Protein AF-A0A4Q7VXW1-F1 (afdb_monomer)

Mean predicted aligned error: 15.98 Å

Sequence (84 aa):
MTRISVDVNDEWLEAARAELGTDSKVETINEALREFADRRRAKDLIATLDEVQLDFSEASDQWRYGGGRDLSQLEKDAREVRSA

Secondary structure (DSSP, 8-state):
---------HHHHHHHHHHHT-SSHHHHHHHHHHHHHHHHHHHHHHHHHHHS---TTTHHHHSSS-SS---HHHHHHHHHHTT-

Organism: NCBI:txid3075929

InterPro domains:
  IPR019239 Bacterial antitoxin of type II TA system, VapB [PF09957] (3-45)

Nearest PDB structures (foldseek):
  7vp2-assembly1_B  TM=5.821E-01  e=5.900E+00  Arabidopsis thaliana
  5zkt-assembly1_A  TM=5.831E-01  e=5.073E+00  Oryza sativa Japonica Group
  7vp4-assembly2_E  TM=6.702E-01  e=9.279E+00  Arabidopsis thaliana
  8hrb-assembly1_E  TM=4.063E-01  e=8.604E+00  Escherichia coli

Foldseek 3Di:
DDDDDDDDDVVVLVVLCVVVVDDDSVVSVVVVVVVVVVVVVVVVVVVVVVVDPPPCVCVVVCPPDDNPDDCVVVVVVVVVVVVD

Solvent-accessible surface area (backbone atoms only — not comparable to full-atom values): 5265 Å² total; per-residue (Å²): 137,84,91,77,93,74,93,73,64,64,71,61,50,51,52,46,20,67,74,68,70,44,94,43,75,68,55,33,51,54,50,53,52,48,52,51,52,50,54,49,52,51,50,54,50,51,52,52,55,68,70,48,78,76,74,57,82,64,48,63,67,50,70,52,87,60,64,90,55,84,55,67,61,60,57,51,52,56,52,53,64,75,74,109

Structure (mmCIF, N/CA/C/O backbone):
data_AF-A0A4Q7VXW1-F1
#
_entry.id   AF-A0A4Q7VXW1-F1
#
loop_
_atom_site.group_PDB
_atom_site.id
_atom_site.type_symbol
_atom_site.label_atom_id
_atom_site.label_alt_id
_atom_site.label_comp_id
_atom_site.label_asym_id
_atom_site.label_entity_id
_atom_site.label_seq_id
_atom_site.pdbx_PDB_ins_code
_atom_site.Cartn_x
_atom_site.Cartn_y
_atom_site.Cartn_z
_atom_site.occupancy
_atom_site.B_iso_or_equiv
_atom_site.auth_seq_id
_atom_site.auth_comp_id
_atom_site.auth_asym_id
_atom_site.auth_atom_id
_atom_site.pdbx_PDB_model_num
ATOM 1 N N . MET A 1 1 ? 9.153 10.953 12.080 1.00 59.56 1 MET A N 1
ATOM 2 C CA . MET A 1 1 ? 7.719 10.629 12.216 1.00 59.56 1 MET A CA 1
ATOM 3 C C . MET A 1 1 ? 7.000 11.917 12.576 1.00 59.56 1 MET A C 1
ATOM 5 O O . MET A 1 1 ? 7.280 12.478 13.628 1.00 59.56 1 MET A O 1
ATOM 9 N N . THR A 1 2 ? 6.188 12.446 11.666 1.00 70.19 2 THR A N 1
ATOM 10 C CA . THR A 1 2 ? 5.483 13.724 11.849 1.00 70.19 2 THR A CA 1
ATOM 11 C C . THR A 1 2 ? 4.082 13.418 12.363 1.00 70.19 2 THR A C 1
ATOM 13 O O . THR A 1 2 ? 3.413 12.551 11.808 1.00 70.19 2 THR A O 1
ATOM 16 N N . ARG A 1 3 ? 3.648 14.069 13.446 1.00 76.56 3 ARG A N 1
ATOM 17 C CA . ARG A 1 3 ? 2.326 13.826 14.037 1.00 76.56 3 ARG A CA 1
ATOM 18 C C . ARG A 1 3 ? 1.327 14.813 13.448 1.00 76.56 3 ARG A C 1
ATOM 20 O O . ARG A 1 3 ? 1.528 16.018 13.557 1.00 76.56 3 ARG A O 1
ATOM 27 N N . ILE A 1 4 ? 0.282 14.291 12.819 1.00 82.06 4 ILE A N 1
ATOM 28 C CA . ILE A 1 4 ? -0.744 15.073 12.128 1.00 82.06 4 ILE A CA 1
ATOM 29 C C . ILE A 1 4 ? -2.099 14.482 12.521 1.00 82.06 4 ILE A C 1
ATOM 31 O O . ILE A 1 4 ? -2.228 13.260 12.600 1.00 82.06 4 ILE A O 1
ATOM 35 N N . SER A 1 5 ? -3.085 15.333 12.798 1.00 81.00 5 SER A N 1
ATOM 36 C CA . SER A 1 5 ? -4.471 14.901 12.997 1.00 81.00 5 SER A CA 1
ATOM 37 C C . SER A 1 5 ? -5.163 14.864 11.639 1.00 81.00 5 SER A C 1
ATOM 39 O O . SER A 1 5 ? -5.185 15.876 10.942 1.00 81.00 5 SER A O 1
ATOM 41 N N . VAL A 1 6 ? -5.681 13.700 11.256 1.00 81.06 6 VAL A N 1
ATOM 42 C CA . VAL A 1 6 ? -6.365 13.474 9.979 1.00 81.06 6 VAL A CA 1
ATOM 43 C C . VAL A 1 6 ? -7.663 12.742 10.279 1.00 81.06 6 VAL A C 1
ATOM 45 O O . VAL A 1 6 ? -7.643 11.740 10.994 1.00 81.06 6 VAL A O 1
ATOM 48 N N . ASP A 1 7 ? -8.772 13.243 9.743 1.00 85.75 7 ASP A N 1
ATOM 49 C CA . ASP A 1 7 ? -10.050 12.542 9.794 1.00 85.75 7 ASP A CA 1
ATOM 50 C C . ASP A 1 7 ? -10.050 11.402 8.776 1.00 85.75 7 ASP A C 1
ATOM 52 O O . ASP A 1 7 ? -9.731 11.590 7.600 1.00 85.75 7 ASP A O 1
ATOM 56 N N . VAL A 1 8 ? -10.397 10.205 9.241 1.00 81.75 8 VAL A N 1
ATOM 57 C CA . VAL A 1 8 ? -10.427 8.986 8.432 1.00 81.75 8 VAL A CA 1
ATOM 58 C C . VAL A 1 8 ? -11.781 8.324 8.626 1.00 81.75 8 VAL A C 1
ATOM 60 O O . VAL A 1 8 ? -12.298 8.270 9.740 1.00 81.75 8 VAL A O 1
ATOM 63 N N . ASN A 1 9 ? -12.363 7.824 7.540 1.00 89.56 9 ASN A N 1
ATOM 64 C CA . ASN A 1 9 ? -13.574 7.023 7.619 1.00 89.56 9 ASN A CA 1
ATOM 65 C C . ASN A 1 9 ? -13.241 5.661 8.256 1.00 89.56 9 ASN A C 1
ATOM 67 O O . ASN A 1 9 ? -12.405 4.922 7.733 1.00 89.56 9 ASN A O 1
ATOM 71 N N . ASP A 1 10 ? -13.891 5.340 9.377 1.00 88.00 10 ASP A N 1
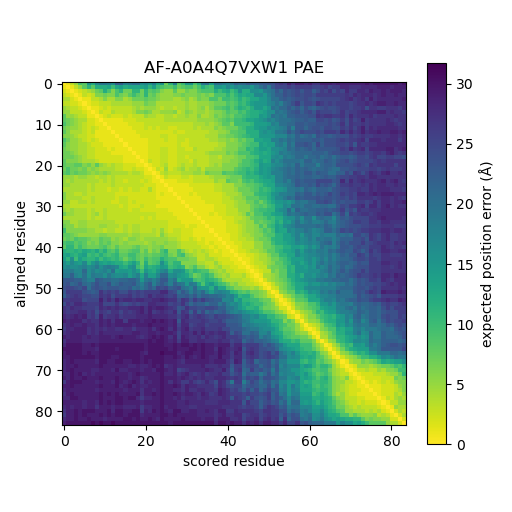ATOM 72 C CA . ASP A 1 10 ? -13.623 4.107 10.124 1.00 88.00 10 ASP A CA 1
ATOM 73 C C . ASP A 1 10 ? -1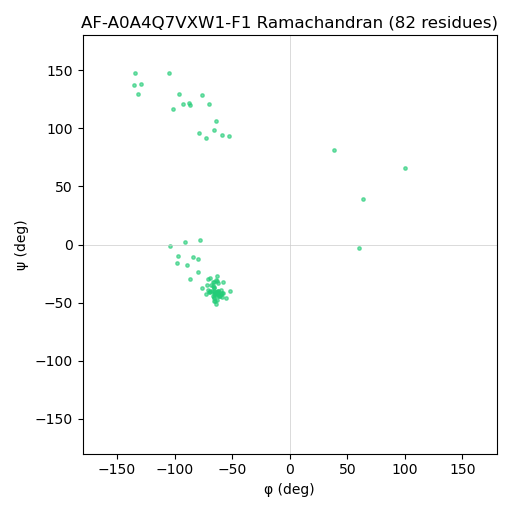4.015 2.841 9.338 1.00 88.00 10 ASP A C 1
ATOM 75 O O . ASP A 1 10 ? -13.327 1.832 9.449 1.00 88.00 10 ASP A O 1
ATOM 79 N N . GLU A 1 11 ? -15.046 2.878 8.488 1.00 90.62 11 GLU A N 1
ATOM 80 C CA . GLU A 1 11 ? -15.435 1.721 7.664 1.00 90.62 11 GLU A CA 1
ATOM 81 C C . GLU A 1 11 ? -14.345 1.377 6.643 1.00 90.62 11 GLU A C 1
ATOM 83 O O . GLU A 1 11 ? -13.992 0.213 6.458 1.00 90.62 11 GLU A O 1
ATOM 88 N N . TRP A 1 12 ? -13.770 2.397 6.003 1.00 89.12 12 TRP A N 1
ATOM 89 C CA . TRP A 1 12 ? -12.669 2.210 5.054 1.00 89.12 12 TRP A CA 1
ATOM 90 C C . TRP A 1 12 ? -11.394 1.759 5.753 1.00 89.12 12 TRP A C 1
ATOM 92 O O . TRP A 1 12 ? -10.635 0.964 5.202 1.00 89.12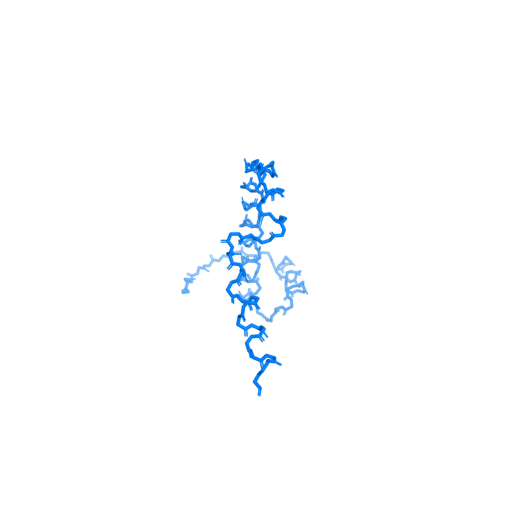 12 TRP A O 1
ATOM 102 N N . LEU A 1 13 ? -11.163 2.248 6.970 1.00 87.56 13 LEU A N 1
ATOM 103 C CA . LEU A 1 13 ? -10.013 1.855 7.767 1.00 87.56 13 LEU A CA 1
ATOM 104 C C . LEU A 1 13 ? -10.103 0.393 8.214 1.00 87.56 13 LEU A C 1
ATOM 106 O O . LEU A 1 13 ? -9.098 -0.311 8.173 1.00 87.56 13 LEU A O 1
ATOM 110 N N . GLU A 1 14 ? -11.289 -0.082 8.593 1.00 89.69 14 GLU A N 1
ATOM 111 C CA . GLU A 1 14 ? -11.504 -1.491 8.933 1.00 89.69 14 GLU A CA 1
ATOM 112 C C . GLU A 1 14 ? -11.410 -2.403 7.705 1.00 89.69 14 GLU A C 1
ATOM 114 O O . GLU A 1 14 ? -10.781 -3.459 7.776 1.00 89.69 14 GLU A O 1
ATOM 119 N N . ALA A 1 15 ? -11.942 -1.978 6.554 1.00 90.06 15 ALA A N 1
ATOM 120 C CA . ALA A 1 15 ? -11.747 -2.701 5.297 1.00 90.06 15 ALA A CA 1
ATOM 121 C C . ALA A 1 15 ? -10.252 -2.819 4.943 1.00 90.06 15 ALA A C 1
ATOM 123 O O . ALA A 1 15 ? -9.766 -3.907 4.640 1.00 90.06 15 ALA A O 1
ATOM 124 N N . ALA A 1 16 ? -9.502 -1.720 5.067 1.00 88.69 16 ALA A N 1
ATOM 125 C CA . ALA A 1 16 ? -8.062 -1.713 4.836 1.0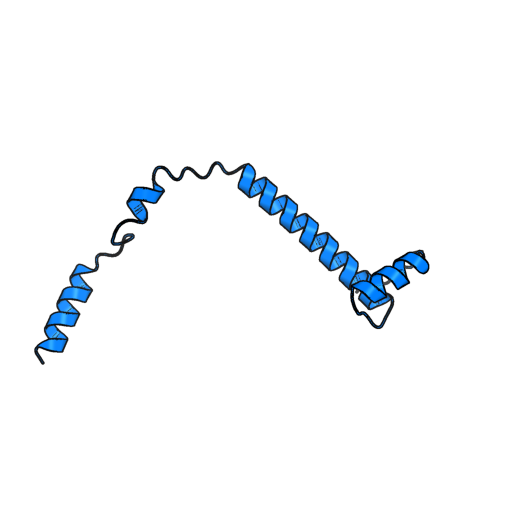0 88.69 16 ALA A CA 1
ATOM 126 C C . ALA A 1 16 ? -7.297 -2.562 5.865 1.00 88.69 16 ALA A C 1
ATOM 128 O O . ALA A 1 16 ? -6.341 -3.238 5.498 1.00 88.69 16 ALA A O 1
ATOM 129 N N . ARG A 1 17 ? -7.711 -2.583 7.140 1.00 90.69 17 ARG A N 1
ATOM 130 C CA . ARG A 1 17 ? -7.122 -3.471 8.160 1.00 90.69 17 ARG A CA 1
ATOM 131 C C . ARG A 1 17 ? -7.284 -4.936 7.797 1.00 90.69 17 ARG A C 1
ATOM 133 O O . ARG A 1 17 ? -6.323 -5.689 7.934 1.00 90.69 17 ARG A O 1
ATOM 140 N N . ALA A 1 18 ? -8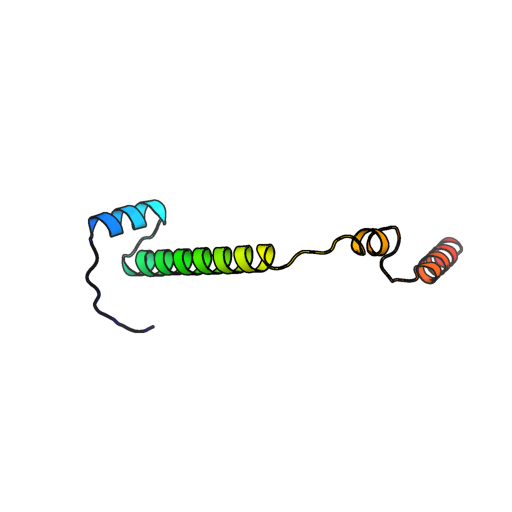.476 -5.321 7.347 1.00 90.62 18 ALA A N 1
ATOM 141 C CA . ALA A 1 18 ? -8.776 -6.691 6.958 1.00 90.62 18 ALA A CA 1
ATOM 142 C C . ALA A 1 18 ? -7.963 -7.132 5.731 1.00 90.62 18 ALA A C 1
ATOM 144 O O . ALA A 1 18 ? -7.458 -8.251 5.717 1.00 90.62 18 ALA A O 1
ATOM 145 N N . GLU A 1 19 ? -7.800 -6.259 4.732 1.00 90.38 19 GLU A N 1
ATOM 146 C CA . GLU A 1 19 ? -6.989 -6.569 3.546 1.00 90.38 19 GLU A CA 1
ATOM 147 C C . GLU A 1 19 ? -5.483 -6.574 3.831 1.00 90.38 19 GLU A C 1
ATOM 149 O O . GLU A 1 19 ? -4.776 -7.469 3.373 1.00 90.38 19 GLU A O 1
ATOM 154 N N . LEU A 1 20 ? -4.986 -5.597 4.594 1.00 88.31 20 LEU A N 1
ATOM 155 C CA . LEU A 1 20 ? -3.554 -5.434 4.862 1.00 88.31 20 LEU A CA 1
ATOM 156 C C . LEU A 1 20 ? -3.058 -6.304 6.029 1.00 88.31 20 LEU A C 1
ATOM 158 O O . LEU A 1 20 ? -1.853 -6.398 6.243 1.00 88.31 20 LEU A O 1
ATOM 162 N N . GLY A 1 21 ? -3.963 -6.921 6.798 1.00 91.50 21 GLY A N 1
ATOM 163 C CA . GLY A 1 21 ? -3.623 -7.772 7.942 1.00 91.50 21 GLY A CA 1
ATOM 164 C C . GLY A 1 21 ? -2.919 -7.015 9.070 1.00 91.50 21 GLY A C 1
ATOM 165 O O . GLY A 1 21 ? -1.970 -7.531 9.650 1.00 91.50 21 GLY A O 1
ATOM 166 N N . THR A 1 22 ? -3.347 -5.779 9.340 1.00 92.62 22 THR A N 1
ATOM 167 C CA . THR A 1 22 ? -2.673 -4.874 10.291 1.00 92.62 22 THR A CA 1
ATOM 168 C C . THR A 1 22 ? -3.424 -4.747 11.615 1.00 92.62 22 THR A C 1
ATOM 170 O O . THR A 1 22 ? -4.660 -4.771 11.670 1.00 92.62 22 THR A O 1
ATOM 173 N N . ASP A 1 23 ? -2.668 -4.550 12.695 1.00 86.38 23 ASP A N 1
ATOM 174 C CA . ASP A 1 23 ? -3.184 -4.594 14.066 1.00 86.38 23 ASP A CA 1
ATOM 175 C C . ASP A 1 23 ? -3.499 -3.204 14.634 1.00 86.38 23 ASP A C 1
ATOM 177 O O . ASP A 1 23 ? -4.226 -3.076 15.624 1.00 86.38 23 ASP A O 1
ATOM 181 N N . SER A 1 24 ? -2.992 -2.135 14.010 1.00 88.75 24 SER A N 1
ATOM 182 C CA . SER A 1 24 ? -3.231 -0.762 14.462 1.00 88.75 24 SER A CA 1
ATOM 183 C C . SER A 1 24 ? -3.598 0.195 13.333 1.00 88.75 24 SER A C 1
ATOM 185 O O . SER A 1 24 ? -3.058 0.123 12.236 1.00 88.75 24 SER A O 1
ATOM 187 N N . LYS A 1 25 ? -4.438 1.192 13.645 1.00 85.50 25 LYS A N 1
ATOM 188 C CA . LYS A 1 25 ? -4.845 2.249 12.699 1.00 85.50 25 LYS A CA 1
ATOM 189 C C . LYS A 1 25 ? -3.648 2.943 12.030 1.00 85.50 25 LYS A C 1
ATOM 191 O O . LYS A 1 25 ? -3.684 3.246 10.843 1.00 85.50 25 LYS A O 1
ATOM 196 N N . VAL A 1 26 ? -2.583 3.202 12.793 1.00 88.50 26 VAL A N 1
ATOM 197 C CA . VAL A 1 26 ? -1.369 3.867 12.287 1.00 88.50 26 VAL A CA 1
ATOM 198 C C . VAL A 1 26 ? -0.607 2.964 11.322 1.00 88.50 26 VAL A C 1
ATOM 200 O O . VAL A 1 26 ? -0.114 3.438 10.302 1.00 88.50 26 VAL A O 1
ATOM 203 N N . GLU A 1 27 ? -0.515 1.675 11.638 1.00 88.12 27 GLU A N 1
ATOM 204 C CA . GLU A 1 27 ? 0.110 0.678 10.774 1.00 88.12 27 GLU A CA 1
ATOM 205 C C . GLU A 1 27 ? -0.659 0.545 9.460 1.00 88.12 27 GLU A C 1
ATOM 207 O O . GLU A 1 27 ? -0.058 0.698 8.403 1.00 88.12 27 GLU A O 1
ATOM 212 N N . THR A 1 28 ? -1.988 0.419 9.517 1.00 91.12 28 THR A N 1
ATOM 213 C CA . THR A 1 28 ? -2.849 0.364 8.326 1.00 91.12 28 THR A CA 1
ATOM 214 C C . THR A 1 28 ? -2.653 1.573 7.420 1.00 91.12 28 THR A C 1
ATOM 216 O O . THR A 1 28 ? -2.502 1.425 6.211 1.00 91.12 28 THR A O 1
ATOM 219 N N . ILE A 1 29 ? -2.624 2.783 7.991 1.00 87.88 29 ILE A N 1
ATOM 220 C CA . ILE A 1 29 ? -2.454 4.018 7.216 1.00 87.88 29 ILE A CA 1
ATOM 221 C C . ILE A 1 29 ? -1.066 4.068 6.570 1.00 87.88 29 ILE A C 1
ATOM 223 O O . ILE A 1 29 ? -0.950 4.398 5.392 1.00 87.88 29 ILE A O 1
ATOM 227 N N . ASN A 1 30 ? -0.010 3.741 7.316 1.00 87.62 30 ASN A N 1
ATOM 228 C CA . ASN A 1 30 ? 1.350 3.769 6.779 1.00 87.62 30 ASN A CA 1
ATOM 229 C C . ASN A 1 30 ? 1.554 2.717 5.682 1.00 87.62 30 ASN A C 1
ATOM 231 O O . ASN A 1 30 ? 2.185 3.015 4.669 1.00 87.62 30 ASN A O 1
ATOM 235 N N . GLU A 1 31 ? 0.998 1.522 5.864 1.00 89.81 31 GLU A N 1
ATOM 236 C CA . GLU A 1 31 ? 1.042 0.441 4.880 1.00 89.81 31 GLU A CA 1
ATOM 237 C C . GLU A 1 31 ? 0.260 0.799 3.612 1.00 89.81 31 GLU A C 1
ATOM 239 O O . GLU A 1 31 ? 0.803 0.721 2.510 1.00 89.81 31 GLU A O 1
ATOM 244 N N . ALA A 1 32 ? -0.957 1.330 3.753 1.00 89.00 32 ALA A N 1
ATOM 245 C CA . ALA A 1 32 ? -1.751 1.801 2.620 1.00 89.00 32 ALA A CA 1
ATOM 246 C C . ALA A 1 32 ? -1.038 2.917 1.831 1.00 89.00 32 ALA A C 1
ATOM 248 O O . ALA A 1 32 ? -1.021 2.909 0.597 1.00 89.00 32 ALA A O 1
ATOM 249 N N . LEU A 1 33 ? -0.411 3.873 2.527 1.00 87.31 33 LEU A N 1
ATOM 250 C CA . LEU A 1 33 ? 0.370 4.938 1.889 1.00 87.31 33 LEU A CA 1
ATOM 251 C C . LEU A 1 33 ? 1.613 4.393 1.178 1.00 87.31 33 LEU A C 1
ATOM 253 O O . LEU A 1 33 ? 1.959 4.888 0.101 1.00 87.31 33 LEU A O 1
ATOM 257 N N . ARG A 1 34 ? 2.271 3.376 1.751 1.00 89.06 34 ARG A N 1
ATOM 258 C CA . ARG A 1 34 ? 3.417 2.706 1.127 1.00 89.06 34 ARG A CA 1
ATOM 259 C C . ARG A 1 34 ? 3.001 2.014 -0.164 1.00 89.06 34 ARG A C 1
ATOM 261 O O . ARG A 1 34 ? 3.585 2.301 -1.205 1.00 89.06 34 ARG A O 1
ATOM 268 N N . GLU A 1 35 ? 1.949 1.199 -0.125 1.00 89.38 35 GLU A N 1
ATOM 269 C CA . GLU A 1 35 ? 1.435 0.534 -1.323 1.00 89.38 35 GLU A CA 1
ATOM 270 C C . GLU A 1 35 ? 1.039 1.532 -2.410 1.00 89.38 35 GLU A C 1
ATOM 272 O O . GLU A 1 35 ? 1.330 1.322 -3.588 1.00 89.38 35 GLU A O 1
ATOM 277 N N . PHE A 1 36 ? 0.394 2.639 -2.040 1.00 86.94 36 PHE A N 1
ATOM 278 C CA . PHE A 1 36 ? 0.012 3.656 -3.012 1.00 86.94 36 PHE A CA 1
ATOM 279 C C . PHE A 1 36 ? 1.233 4.326 -3.656 1.00 86.94 36 PHE A C 1
ATOM 281 O O . PHE A 1 36 ? 1.259 4.533 -4.873 1.00 86.94 36 PHE A O 1
ATOM 288 N N . ALA A 1 37 ? 2.262 4.637 -2.863 1.00 86.12 37 ALA A N 1
ATOM 289 C CA . ALA A 1 37 ? 3.517 5.181 -3.372 1.00 86.12 37 ALA A CA 1
ATOM 290 C C . ALA A 1 37 ? 4.221 4.194 -4.314 1.00 86.12 37 ALA A C 1
ATOM 292 O O . ALA A 1 37 ? 4.702 4.598 -5.374 1.00 86.12 37 ALA A O 1
ATOM 293 N N . ASP A 1 38 ? 4.232 2.908 -3.974 1.00 88.56 38 ASP A N 1
ATOM 294 C CA . ASP A 1 38 ? 4.857 1.871 -4.792 1.00 88.56 38 ASP A CA 1
ATOM 295 C C . ASP A 1 38 ? 4.081 1.624 -6.089 1.00 88.56 38 ASP A C 1
ATOM 297 O O . ASP A 1 38 ? 4.683 1.571 -7.161 1.00 88.56 38 ASP A O 1
ATOM 301 N N . ARG A 1 39 ? 2.742 1.607 -6.040 1.00 86.19 39 ARG A N 1
ATOM 302 C CA . ARG A 1 39 ? 1.892 1.557 -7.243 1.00 86.19 39 ARG A CA 1
ATOM 303 C C . ARG A 1 39 ? 2.133 2.758 -8.156 1.00 86.19 39 ARG A C 1
ATOM 305 O O . ARG A 1 39 ? 2.150 2.597 -9.375 1.00 86.19 39 ARG A O 1
ATOM 312 N N . ARG A 1 40 ? 2.326 3.958 -7.598 1.00 86.25 40 ARG A N 1
ATOM 313 C CA . ARG A 1 40 ? 2.652 5.157 -8.385 1.00 86.25 40 ARG A CA 1
ATOM 314 C C . ARG A 1 40 ? 4.022 5.032 -9.048 1.00 86.25 40 ARG A C 1
ATOM 316 O O . ARG A 1 40 ? 4.114 5.219 -10.253 1.00 86.25 40 ARG A O 1
ATOM 323 N N . ARG A 1 41 ? 5.054 4.642 -8.295 1.00 78.50 41 ARG A N 1
ATOM 324 C CA . ARG A 1 41 ? 6.404 4.416 -8.840 1.00 78.50 41 ARG A CA 1
ATOM 325 C C . ARG A 1 41 ? 6.410 3.359 -9.938 1.00 78.50 41 ARG A C 1
ATOM 327 O O . ARG A 1 41 ? 7.067 3.548 -10.952 1.00 78.50 41 ARG A O 1
ATOM 334 N N . ALA A 1 42 ? 5.671 2.267 -9.753 1.00 75.62 42 ALA A N 1
ATOM 335 C CA . ALA A 1 42 ? 5.545 1.220 -10.758 1.00 75.62 42 ALA A CA 1
ATOM 336 C C . ALA A 1 42 ? 4.896 1.747 -12.046 1.00 75.62 42 ALA A C 1
ATOM 338 O O . ALA A 1 42 ? 5.383 1.452 -13.132 1.00 75.62 42 ALA A O 1
ATOM 339 N N . LYS A 1 43 ? 3.842 2.569 -11.939 1.00 77.62 43 LYS A N 1
ATOM 340 C CA . LYS A 1 43 ? 3.229 3.223 -13.105 1.00 77.62 43 LYS A CA 1
ATOM 341 C C . LYS A 1 43 ? 4.193 4.169 -13.812 1.00 77.62 43 LYS A C 1
ATOM 343 O O . LYS A 1 43 ? 4.277 4.113 -15.031 1.00 77.62 43 LYS A O 1
ATOM 348 N N . ASP A 1 44 ? 4.924 4.983 -13.057 1.00 72.62 44 ASP A N 1
ATOM 349 C CA . ASP A 1 44 ? 5.907 5.910 -13.620 1.00 72.62 44 ASP A CA 1
ATOM 350 C C . ASP A 1 44 ? 7.034 5.137 -14.336 1.00 72.62 44 ASP A C 1
ATOM 352 O O . ASP A 1 44 ? 7.425 5.497 -15.439 1.00 72.62 44 ASP A O 1
ATOM 356 N N . LEU A 1 45 ? 7.503 4.017 -13.772 1.00 65.31 45 LEU A N 1
ATOM 357 C CA . LEU A 1 45 ? 8.490 3.141 -14.416 1.00 65.31 45 LEU A CA 1
ATOM 358 C C . LEU A 1 45 ? 7.962 2.485 -15.694 1.00 65.31 45 LEU A C 1
ATOM 360 O O . LEU A 1 45 ? 8.690 2.422 -16.678 1.00 65.31 45 LEU A O 1
ATOM 364 N N . ILE A 1 46 ? 6.719 1.996 -15.686 1.00 71.94 46 ILE A N 1
ATOM 365 C CA . ILE A 1 46 ? 6.086 1.416 -16.878 1.00 71.94 46 ILE A CA 1
ATOM 366 C C . ILE A 1 46 ? 5.941 2.479 -17.969 1.00 71.94 46 ILE A C 1
ATOM 368 O O . ILE A 1 46 ? 6.253 2.191 -19.116 1.00 71.94 46 ILE A O 1
ATOM 372 N N . ALA A 1 47 ? 5.532 3.700 -17.617 1.00 70.00 47 ALA A N 1
ATOM 373 C CA . ALA A 1 47 ? 5.447 4.806 -18.567 1.00 70.00 47 ALA A CA 1
ATOM 374 C C . ALA A 1 47 ? 6.821 5.140 -19.170 1.00 70.00 47 ALA A C 1
ATOM 376 O O . ALA A 1 47 ? 6.944 5.240 -20.385 1.00 70.00 47 ALA A O 1
ATOM 377 N N . THR A 1 48 ? 7.876 5.203 -18.353 1.00 63.47 48 THR A N 1
ATOM 378 C CA . THR A 1 48 ? 9.247 5.390 -18.853 1.00 63.47 48 THR A CA 1
ATOM 379 C C . THR A 1 48 ? 9.696 4.235 -19.754 1.00 63.47 48 THR A C 1
ATOM 381 O O . THR A 1 48 ? 10.357 4.467 -20.759 1.00 63.47 48 THR A O 1
ATOM 384 N N . LEU A 1 49 ? 9.357 2.986 -19.422 1.00 59.88 49 LEU A N 1
ATOM 385 C CA . LEU A 1 49 ? 9.681 1.825 -20.261 1.00 59.88 49 LEU A CA 1
ATOM 386 C C . LEU A 1 49 ? 8.924 1.834 -21.597 1.00 59.88 49 LEU A C 1
ATOM 388 O O . LEU A 1 49 ? 9.475 1.366 -22.584 1.00 59.88 49 LEU A O 1
ATOM 392 N N . ASP A 1 50 ? 7.700 2.364 -21.629 1.00 62.03 50 ASP A N 1
ATOM 393 C CA . ASP A 1 50 ? 6.904 2.543 -22.851 1.00 62.03 50 ASP A CA 1
ATOM 394 C C . ASP A 1 50 ? 7.464 3.675 -23.737 1.00 62.03 50 ASP A C 1
ATOM 396 O O . ASP A 1 50 ? 7.473 3.574 -24.962 1.00 62.03 50 ASP A O 1
ATOM 400 N N . GLU A 1 51 ? 8.009 4.733 -23.124 1.00 59.38 51 GLU A N 1
ATOM 401 C CA . GLU A 1 51 ? 8.690 5.828 -23.831 1.00 59.38 51 GLU A CA 1
ATOM 402 C C . GLU A 1 51 ? 10.049 5.413 -24.417 1.00 59.38 51 GLU A C 1
ATOM 404 O O . GLU A 1 51 ? 10.475 5.934 -25.454 1.00 59.38 51 GLU A O 1
ATOM 409 N N . VAL A 1 52 ? 10.740 4.460 -23.788 1.00 57.03 52 VAL A N 1
ATOM 410 C CA . VAL A 1 52 ? 11.973 3.887 -24.330 1.00 57.03 52 VAL A CA 1
ATOM 411 C C . VAL A 1 52 ? 11.601 2.863 -25.403 1.00 57.03 52 VAL A C 1
ATOM 413 O O . VAL A 1 52 ? 11.379 1.689 -25.115 1.00 57.03 52 VAL A O 1
ATOM 416 N N . GLN A 1 53 ? 11.599 3.283 -26.674 1.00 55.12 53 GLN A N 1
ATOM 417 C CA . GLN A 1 53 ? 11.731 2.345 -27.794 1.00 55.12 53 GLN A CA 1
ATOM 418 C C . GLN A 1 53 ? 13.059 1.602 -27.630 1.00 55.12 53 GLN A C 1
ATOM 420 O O . GLN A 1 53 ? 14.121 2.090 -28.014 1.00 55.12 53 GLN A O 1
ATOM 425 N N . LEU A 1 54 ? 13.003 0.432 -26.997 1.00 54.25 54 LEU A N 1
ATOM 426 C CA . LEU A 1 54 ? 14.121 -0.490 -26.922 1.00 54.25 54 LEU A CA 1
ATOM 427 C C . LEU A 1 54 ? 14.392 -0.984 -28.343 1.00 54.25 54 LEU A C 1
ATOM 429 O O . LEU A 1 54 ? 13.701 -1.862 -28.861 1.00 54.25 54 LEU A O 1
ATOM 433 N N . ASP A 1 55 ? 15.383 -0.374 -28.985 1.00 54.81 55 ASP A N 1
ATOM 434 C CA . ASP A 1 55 ? 15.888 -0.831 -30.267 1.00 54.81 55 ASP A CA 1
ATOM 435 C C . ASP A 1 55 ? 16.691 -2.121 -30.052 1.00 54.81 55 ASP A C 1
ATOM 437 O O . ASP A 1 55 ? 17.882 -2.124 -29.744 1.00 54.81 55 ASP A O 1
ATOM 441 N N . PHE A 1 56 ? 15.998 -3.253 -30.162 1.00 55.88 56 PHE A N 1
ATOM 442 C CA . PHE A 1 56 ? 16.604 -4.578 -30.071 1.00 55.88 56 PHE A CA 1
ATOM 443 C C . PHE A 1 56 ? 17.332 -4.996 -31.357 1.00 55.88 56 PHE A C 1
ATOM 445 O O . PHE A 1 56 ? 17.816 -6.129 -31.419 1.00 55.88 56 PHE A O 1
ATOM 452 N N . SER A 1 57 ? 17.425 -4.132 -32.377 1.00 61.31 57 SER A N 1
ATOM 453 C CA . SER A 1 57 ? 18.094 -4.476 -33.636 1.00 61.31 57 SER A CA 1
ATOM 454 C C . SER A 1 57 ? 19.596 -4.740 -33.459 1.00 61.31 57 SER A C 1
ATOM 456 O O . SER A 1 57 ? 20.130 -5.622 -34.127 1.00 61.31 57 SER A O 1
ATOM 458 N N . GLU A 1 58 ? 20.257 -4.093 -32.491 1.00 54.94 58 GLU A N 1
ATOM 459 C CA . GLU A 1 58 ? 21.658 -4.378 -32.121 1.00 54.94 58 GLU A CA 1
ATOM 460 C C . GLU A 1 58 ? 21.804 -5.464 -31.037 1.00 54.94 58 GLU A C 1
ATOM 462 O O . GLU A 1 58 ? 22.873 -6.059 -30.863 1.00 54.94 58 GLU A O 1
ATOM 467 N N . ALA A 1 59 ? 20.732 -5.768 -30.296 1.00 56.38 59 ALA A N 1
ATOM 468 C CA . ALA A 1 59 ? 20.781 -6.745 -29.209 1.00 56.38 59 ALA A CA 1
ATOM 469 C C . ALA A 1 59 ? 20.970 -8.180 -29.734 1.00 56.38 59 ALA A C 1
ATOM 471 O O . ALA A 1 59 ? 21.603 -9.004 -29.077 1.00 56.38 59 ALA A O 1
ATOM 472 N N . SER A 1 60 ? 20.503 -8.501 -30.942 1.00 54.59 60 SER A N 1
ATOM 473 C CA . SER A 1 60 ? 20.748 -9.823 -31.532 1.00 54.59 60 SER A CA 1
ATOM 474 C C . SER A 1 60 ? 22.229 -10.119 -31.788 1.00 54.59 60 SER A C 1
ATOM 476 O O . SER A 1 60 ? 22.612 -11.288 -31.726 1.00 54.59 60 SER A O 1
ATOM 478 N N . ASP A 1 61 ? 23.060 -9.098 -32.009 1.00 54.06 61 ASP A N 1
ATOM 479 C CA . ASP A 1 61 ? 24.494 -9.280 -32.263 1.00 54.06 61 ASP A CA 1
ATOM 480 C C . ASP A 1 61 ? 25.316 -9.341 -30.967 1.00 54.06 61 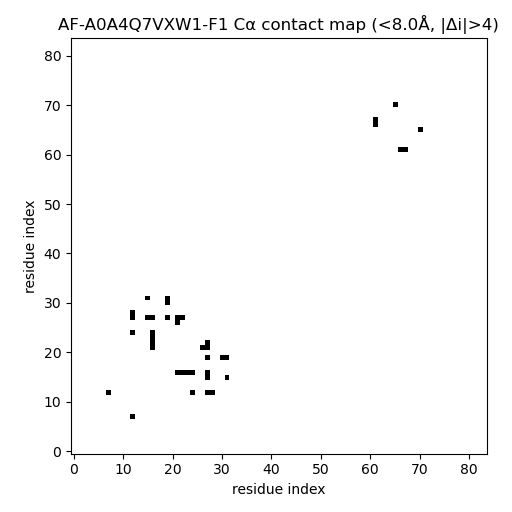ASP A C 1
ATOM 482 O O . ASP A 1 61 ? 26.302 -10.070 -30.902 1.00 54.06 61 ASP A O 1
ATOM 486 N N . GLN A 1 62 ? 24.883 -8.671 -29.892 1.00 54.88 62 GLN A N 1
ATOM 487 C CA . GLN A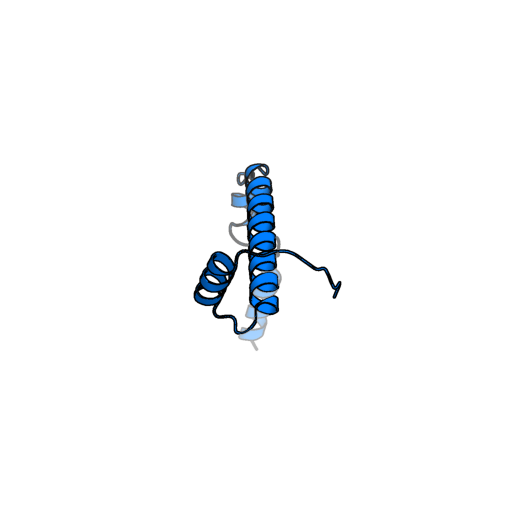 1 62 ? 25.574 -8.729 -28.592 1.00 54.88 62 GLN A CA 1
ATOM 488 C C . GLN A 1 62 ? 25.269 -9.995 -27.777 1.00 54.88 62 GLN A C 1
ATOM 490 O O . GLN A 1 62 ? 26.060 -10.384 -26.915 1.00 54.88 62 GLN A O 1
ATOM 495 N N . TRP A 1 63 ? 24.126 -10.642 -28.026 1.00 54.41 63 TRP A N 1
ATOM 496 C CA . TRP A 1 63 ? 23.658 -11.784 -27.232 1.00 54.41 63 TRP A CA 1
ATOM 497 C C . TRP A 1 63 ? 24.000 -13.147 -27.851 1.00 54.41 63 TRP A C 1
ATOM 499 O O . TRP A 1 63 ? 23.855 -14.179 -27.190 1.00 54.41 63 TRP A O 1
ATOM 509 N N . ARG A 1 64 ? 24.487 -13.192 -29.100 1.00 52.66 64 ARG A N 1
ATOM 510 C CA . ARG A 1 64 ? 24.939 -14.438 -29.735 1.00 52.66 64 ARG A CA 1
ATOM 511 C C . ARG A 1 64 ? 26.403 -14.708 -29.390 1.00 52.66 64 ARG A C 1
ATOM 5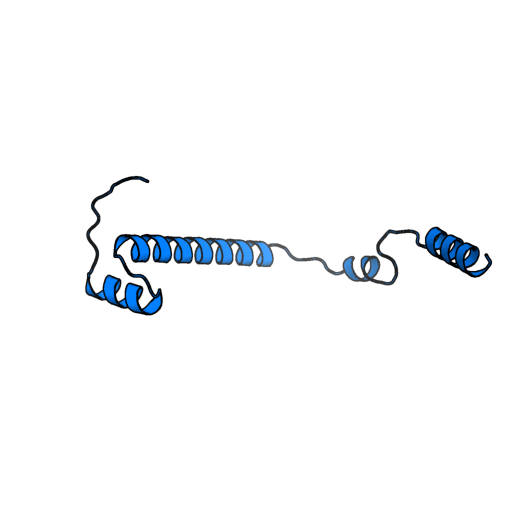13 O O . ARG A 1 64 ? 27.277 -13.920 -29.703 1.00 52.66 64 ARG A O 1
ATOM 520 N N . TYR A 1 65 ? 26.627 -15.854 -28.744 1.00 51.62 65 TYR A N 1
ATOM 521 C CA . TYR A 1 65 ? 27.916 -16.509 -28.486 1.00 51.62 65 TYR A CA 1
ATOM 522 C C . TYR A 1 65 ? 29.085 -15.562 -28.147 1.00 51.62 65 TYR A C 1
ATOM 524 O O . TYR A 1 65 ? 29.945 -15.285 -28.975 1.00 51.62 65 TYR A O 1
ATOM 532 N N . GLY A 1 66 ? 29.141 -15.133 -26.883 1.00 57.91 66 GLY A N 1
ATOM 533 C CA . GLY A 1 66 ? 30.319 -14.464 -26.324 1.00 57.91 66 GLY A CA 1
ATOM 534 C C . GLY A 1 66 ? 30.198 -12.947 -26.273 1.00 57.91 66 GLY A C 1
ATOM 535 O O . GLY A 1 66 ? 30.968 -12.250 -26.922 1.00 57.91 66 GLY A O 1
ATOM 536 N N . GLY A 1 67 ? 29.270 -12.438 -25.455 1.00 57.03 67 GLY A N 1
ATOM 537 C CA . GLY A 1 67 ? 29.154 -11.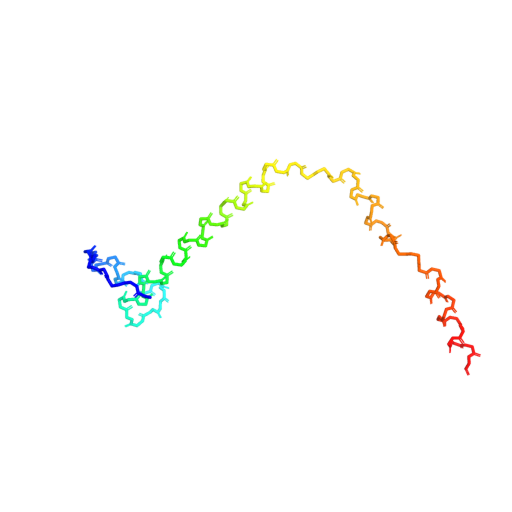013 -25.137 1.00 57.03 67 GLY A CA 1
ATOM 538 C C . GLY A 1 67 ? 30.483 -10.429 -24.646 1.00 57.03 67 GLY A C 1
ATOM 539 O O . GLY A 1 67 ? 30.822 -10.524 -23.466 1.00 57.03 67 GLY A O 1
ATOM 540 N N . GLY A 1 68 ? 31.251 -9.872 -25.583 1.00 59.97 68 GLY A N 1
ATOM 541 C CA . GLY A 1 68 ? 32.432 -9.028 -25.396 1.00 59.97 68 GLY A CA 1
ATOM 542 C C . GLY A 1 68 ? 33.634 -9.612 -24.647 1.00 59.97 68 GLY A C 1
ATOM 543 O O . GLY A 1 68 ? 34.637 -8.915 -24.519 1.00 59.97 68 GLY A O 1
ATOM 544 N N . ARG A 1 69 ? 33.581 -10.842 -24.125 1.00 61.66 69 ARG A N 1
ATOM 545 C CA . ARG A 1 69 ? 34.724 -11.465 -23.442 1.00 61.66 69 ARG A CA 1
ATOM 546 C C . ARG A 1 69 ? 35.401 -12.443 -24.382 1.00 61.66 69 ARG A C 1
ATOM 548 O O . ARG A 1 69 ? 34.804 -13.444 -24.761 1.00 61.66 69 ARG A O 1
ATOM 555 N N . ASP A 1 70 ? 36.652 -12.157 -24.717 1.00 66.81 70 ASP A N 1
ATOM 556 C CA . ASP A 1 70 ? 37.526 -13.120 -25.374 1.00 66.81 70 ASP A CA 1
ATOM 557 C C . ASP A 1 70 ? 37.768 -14.308 -24.425 1.00 66.81 70 ASP A C 1
ATOM 559 O O . ASP A 1 70 ? 38.447 -14.188 -23.404 1.00 66.81 70 ASP A O 1
ATOM 563 N N . LEU A 1 71 ? 37.144 -15.450 -24.730 1.00 69.88 71 LEU A N 1
ATOM 564 C CA . LEU A 1 71 ? 37.240 -16.685 -23.943 1.00 69.88 71 LEU A CA 1
ATOM 565 C C . LEU A 1 71 ? 38.383 -17.595 -24.417 1.00 69.88 71 LEU A C 1
ATOM 567 O O . LEU A 1 71 ? 38.567 -18.674 -23.853 1.00 69.88 71 LEU A O 1
ATOM 571 N N . SER A 1 72 ? 39.170 -17.170 -25.411 1.00 71.62 72 SER A N 1
ATOM 572 C CA . SER A 1 72 ? 40.284 -17.959 -25.955 1.00 71.62 72 SER A CA 1
ATOM 573 C C . SER A 1 72 ? 41.306 -18.312 -24.871 1.00 71.62 72 SER A C 1
ATOM 575 O O . SER A 1 72 ? 41.893 -19.395 -24.875 1.00 71.62 72 SER A O 1
ATOM 577 N N . GLN A 1 73 ? 41.475 -17.420 -23.892 1.00 70.06 73 GLN A N 1
ATOM 578 C CA . GLN A 1 73 ? 42.383 -17.637 -22.772 1.00 70.06 73 GLN A CA 1
ATOM 579 C C . GLN A 1 73 ? 41.872 -18.715 -21.802 1.00 70.06 73 GLN A C 1
ATOM 581 O O . GLN A 1 73 ? 42.646 -19.563 -21.370 1.00 70.06 73 GLN A O 1
ATOM 586 N N . LEU A 1 74 ? 40.563 -18.757 -21.532 1.00 71.00 74 LEU A N 1
ATOM 587 C CA . LEU A 1 74 ? 39.956 -19.791 -20.684 1.00 71.00 74 LEU A CA 1
ATOM 588 C C . LEU A 1 74 ? 40.039 -21.180 -21.325 1.00 71.00 74 LEU A C 1
ATOM 590 O O . LEU A 1 74 ? 40.232 -22.172 -20.623 1.00 71.00 74 LEU A O 1
ATOM 594 N N . GLU A 1 75 ? 39.917 -21.264 -22.653 1.00 77.44 75 GLU A N 1
ATOM 595 C CA . GLU A 1 75 ? 40.104 -22.527 -23.373 1.00 77.44 75 GLU A CA 1
ATOM 596 C C . GLU A 1 75 ? 41.541 -23.048 -23.227 1.00 77.44 75 GLU A C 1
ATOM 598 O O . GLU A 1 75 ? 41.755 -24.247 -23.017 1.00 77.44 75 GLU A O 1
ATOM 603 N N . LYS A 1 76 ? 42.528 -22.148 -23.307 1.00 75.62 76 LYS A N 1
ATOM 604 C CA . LYS A 1 76 ? 43.941 -22.494 -23.147 1.00 75.62 76 LYS A CA 1
ATOM 605 C C . LYS A 1 76 ? 44.241 -22.992 -21.733 1.00 75.62 76 LYS A C 1
ATOM 607 O O . LYS A 1 76 ? 44.806 -24.076 -21.586 1.00 75.62 76 LYS A O 1
ATOM 612 N N . ASP A 1 77 ? 43.780 -22.266 -20.719 1.00 78.56 77 ASP A N 1
ATOM 613 C CA . ASP A 1 77 ? 43.991 -22.622 -19.313 1.00 78.56 77 ASP A CA 1
ATOM 614 C C . ASP A 1 77 ? 43.327 -23.971 -18.974 1.00 78.56 77 ASP A C 1
ATOM 616 O O . ASP A 1 77 ? 43.921 -24.829 -18.317 1.00 78.56 77 ASP A O 1
ATOM 620 N N . ALA A 1 78 ? 42.121 -24.228 -19.496 1.00 76.69 78 ALA A N 1
ATOM 621 C CA . ALA A 1 78 ? 41.434 -25.507 -19.312 1.00 76.69 78 ALA A CA 1
ATOM 622 C C . ALA A 1 78 ? 42.188 -26.690 -19.947 1.00 76.69 78 ALA A C 1
ATOM 624 O O . ALA A 1 78 ? 42.117 -27.815 -19.443 1.00 76.69 78 ALA A O 1
ATOM 625 N N . ARG A 1 79 ? 42.911 -26.459 -21.051 1.00 75.94 79 ARG A N 1
ATOM 626 C CA . ARG A 1 79 ? 43.711 -27.488 -21.729 1.00 75.94 79 ARG A CA 1
ATOM 627 C C . ARG A 1 79 ? 45.008 -27.788 -20.979 1.00 75.94 79 ARG A C 1
ATOM 629 O O . ARG A 1 79 ? 45.390 -28.955 -20.896 1.00 75.94 79 ARG A O 1
ATOM 636 N N . GLU A 1 80 ? 45.646 -26.773 -20.401 1.00 73.56 80 GLU A N 1
ATOM 637 C CA . GLU A 1 80 ? 46.847 -26.938 -19.572 1.00 73.56 80 GLU A CA 1
ATOM 638 C C . GLU A 1 80 ? 46.534 -27.686 -18.266 1.00 73.56 80 GLU A C 1
ATOM 640 O O . GLU A 1 80 ? 47.220 -28.655 -17.950 1.00 73.56 80 GLU A O 1
ATOM 645 N N . VAL A 1 81 ? 45.435 -27.351 -17.577 1.00 70.56 81 VAL A N 1
ATOM 646 C CA . VAL A 1 81 ? 45.004 -28.046 -16.343 1.00 70.56 81 VAL A CA 1
ATOM 647 C C . VAL A 1 81 ? 44.677 -29.523 -16.579 1.00 70.56 81 VAL A C 1
ATOM 649 O O . VAL A 1 81 ? 44.897 -30.350 -15.704 1.00 70.56 81 VAL A O 1
ATOM 652 N N . ARG A 1 82 ? 44.154 -29.883 -17.756 1.00 62.31 82 ARG A N 1
ATOM 653 C CA . ARG A 1 82 ? 43.807 -31.277 -18.085 1.00 62.31 82 ARG A CA 1
ATOM 654 C C . ARG A 1 82 ? 45.018 -32.129 -18.493 1.00 62.31 82 ARG A C 1
ATOM 656 O O . ARG A 1 82 ? 44.875 -33.341 -18.631 1.00 62.31 82 ARG A O 1
ATOM 663 N N . SER A 1 83 ? 46.159 -31.489 -18.748 1.00 61.09 83 SER A N 1
ATOM 664 C CA . SER A 1 83 ? 47.399 -32.127 -19.211 1.00 61.09 83 SER A CA 1
ATOM 665 C C . SER A 1 83 ? 48.458 -32.257 -18.103 1.00 61.09 83 SER A C 1
ATOM 667 O O . SER A 1 83 ? 49.534 -32.791 -18.374 1.00 61.09 83 SER A O 1
ATOM 669 N N . ALA A 1 84 ? 48.162 -31.764 -16.894 1.00 53.09 84 ALA A N 1
ATOM 670 C CA . ALA A 1 84 ? 48.960 -31.895 -15.672 1.00 53.09 84 ALA A CA 1
ATOM 671 C C . ALA A 1 84 ? 48.377 -32.984 -14.757 1.00 53.09 84 ALA A C 1
ATOM 673 O O . ALA A 1 84 ? 49.182 -33.657 -14.076 1.00 53.09 84 ALA A O 1
#

Radius of gyration: 26.94 Å; Cα contacts (8 Å, |Δi|>4): 20; chains: 1; bounding box: 64×47×48 Å

pLDDT: mean 74.73, std 13.47, range [51.62, 92.62]